Protein AF-A0A9W5REB9-F1 (afdb_monomer_lite)

Radius of gyration: 14.6 Å; chains: 1; bounding box: 36×33×35 Å

InterPro domains:
  IPR054206 Protein of unknown function DUF6912 [PF21853] (1-126)

pLDDT: mean 94.91, std 6.49, range [44.0, 98.62]

Structure (mmCIF, N/CA/C/O backbone):
data_AF-A0A9W5REB9-F1
#
_entry.id   AF-A0A9W5REB9-F1
#
loop_
_atom_site.group_PDB
_atom_site.id
_atom_site.type_symbol
_atom_site.label_atom_id
_atom_site.label_alt_id
_atom_site.label_comp_id
_atom_site.label_asym_id
_atom_site.label_entity_id
_atom_site.label_seq_id
_atom_site.pdbx_PDB_ins_code
_atom_site.Cartn_x
_atom_site.Cartn_y
_atom_site.Cartn_z
_atom_site.occupancy
_atom_site.B_iso_or_equiv
_atom_site.auth_seq_id
_atom_site.auth_comp_id
_atom_site.auth_asym_id
_atom_site.auth_atom_id
_atom_site.pdbx_PDB_model_num
ATOM 1 N N . MET A 1 1 ? 9.799 0.726 -15.631 1.00 79.19 1 MET A N 1
ATOM 2 C CA . MET A 1 1 ? 9.880 1.509 -14.379 1.00 79.19 1 MET A CA 1
ATOM 3 C C . MET A 1 1 ? 8.548 1.335 -13.712 1.00 79.19 1 MET A C 1
ATOM 5 O O . MET A 1 1 ? 7.533 1.671 -14.322 1.00 79.19 1 MET A O 1
ATOM 9 N N . ARG A 1 2 ? 8.567 0.759 -12.516 1.00 92.00 2 ARG A N 1
ATOM 10 C CA . ARG A 1 2 ? 7.347 0.398 -11.807 1.00 92.00 2 ARG A CA 1
ATOM 11 C C . ARG A 1 2 ? 6.618 1.649 -11.344 1.00 92.00 2 ARG A C 1
ATOM 13 O O . ARG A 1 2 ? 7.236 2.617 -10.905 1.00 92.00 2 ARG A O 1
ATOM 20 N N . CYS A 1 3 ? 5.305 1.613 -11.465 1.00 96.69 3 CYS A N 1
ATOM 21 C CA . CYS A 1 3 ? 4.396 2.551 -10.833 1.00 96.69 3 CYS A CA 1
ATOM 22 C C . CYS A 1 3 ? 3.689 1.829 -9.686 1.00 96.69 3 CYS A C 1
ATOM 24 O O . CYS A 1 3 ? 3.598 0.600 -9.683 1.00 96.69 3 CYS A O 1
ATOM 26 N N . PHE A 1 4 ? 3.182 2.587 -8.723 1.00 98.56 4 PHE A N 1
ATOM 27 C CA . PHE A 1 4 ? 2.587 2.037 -7.514 1.00 98.56 4 PHE A CA 1
ATOM 28 C C . PHE A 1 4 ? 1.125 2.448 -7.421 1.00 98.56 4 PHE A C 1
ATOM 30 O O . PHE A 1 4 ? 0.801 3.634 -7.442 1.00 98.56 4 PHE A O 1
ATOM 37 N N . LEU A 1 5 ? 0.237 1.464 -7.328 1.00 98.62 5 LEU A N 1
ATOM 38 C CA . LEU A 1 5 ? -1.189 1.685 -7.136 1.00 98.62 5 LEU A CA 1
ATOM 39 C C . LEU A 1 5 ? -1.544 1.368 -5.677 1.00 98.62 5 LEU A C 1
ATOM 41 O O . LEU A 1 5 ? -1.413 0.212 -5.264 1.00 98.62 5 LEU A O 1
ATOM 45 N N . PRO A 1 6 ? -1.978 2.363 -4.886 1.00 98.56 6 PRO A N 1
ATOM 46 C CA . PRO A 1 6 ? -2.473 2.123 -3.539 1.00 98.56 6 PRO A CA 1
ATOM 47 C C . PRO A 1 6 ? -3.827 1.416 -3.595 1.00 98.56 6 PRO A C 1
ATOM 49 O O . PRO A 1 6 ? -4.727 1.845 -4.325 1.00 98.56 6 PRO A O 1
ATOM 52 N N . LEU A 1 7 ? -3.964 0.354 -2.807 1.00 98.19 7 LEU A N 1
ATOM 53 C CA . LEU A 1 7 ? -5.164 -0.470 -2.698 1.00 98.19 7 LEU A CA 1
ATOM 54 C C . LEU A 1 7 ? -5.632 -0.578 -1.246 1.00 98.19 7 LEU A C 1
ATOM 56 O O . LEU A 1 7 ? -4.919 -0.215 -0.307 1.00 98.19 7 LEU A O 1
ATOM 60 N N . VAL A 1 8 ? -6.821 -1.149 -1.081 1.00 97.31 8 VAL A N 1
ATOM 61 C CA . VAL A 1 8 ? -7.318 -1.698 0.186 1.00 97.31 8 VAL A CA 1
ATOM 62 C C . VAL A 1 8 ? -7.631 -3.193 0.063 1.00 97.31 8 VAL A C 1
ATOM 64 O O . VAL A 1 8 ? -7.644 -3.752 -1.037 1.00 97.31 8 VAL A O 1
ATOM 67 N N . ALA A 1 9 ? -7.865 -3.874 1.188 1.00 95.62 9 ALA A N 1
ATOM 68 C CA . ALA A 1 9 ? -8.041 -5.329 1.213 1.00 95.62 9 ALA A CA 1
ATOM 69 C C . ALA A 1 9 ? -9.251 -5.800 0.397 1.00 95.62 9 ALA A C 1
ATOM 71 O O . ALA A 1 9 ? -9.168 -6.829 -0.286 1.00 95.62 9 ALA A O 1
ATOM 72 N N . SER A 1 10 ? -10.345 -5.036 0.417 1.00 94.50 10 SER A N 1
ATOM 73 C CA . SER A 1 10 ? -11.548 -5.336 -0.364 1.00 94.50 10 SER A CA 1
ATOM 74 C C . SER A 1 10 ? -11.327 -5.283 -1.887 1.00 94.50 10 SER A C 1
ATOM 76 O O . SER A 1 10 ? -12.020 -5.979 -2.633 1.00 94.50 10 SER A O 1
ATOM 78 N N . GLU A 1 11 ? -10.319 -4.542 -2.362 1.00 95.81 11 GLU A N 1
ATOM 79 C CA . GLU A 1 11 ? -9.993 -4.389 -3.789 1.00 95.81 11 GLU A CA 1
ATOM 80 C C . GLU A 1 11 ? -9.123 -5.542 -4.331 1.00 95.81 11 GLU A C 1
ATOM 82 O O . GLU A 1 11 ? -9.092 -5.785 -5.537 1.00 95.81 11 GLU A O 1
ATOM 87 N N . LEU A 1 12 ? -8.455 -6.315 -3.466 1.00 94.19 12 LEU A N 1
ATOM 88 C CA . LEU A 1 12 ? -7.456 -7.311 -3.884 1.00 94.19 12 LEU A CA 1
ATOM 89 C C . LEU A 1 12 ? -8.045 -8.485 -4.695 1.00 94.19 12 LEU A C 1
ATOM 91 O O . LEU A 1 12 ? -7.358 -9.103 -5.515 1.00 94.19 12 LEU A O 1
ATOM 95 N N . CYS A 1 13 ? -9.319 -8.809 -4.471 1.00 89.19 13 CYS A N 1
ATOM 96 C CA . CYS A 1 13 ? -10.014 -9.910 -5.143 1.00 89.19 13 CYS A CA 1
ATOM 97 C C . CYS A 1 13 ? -10.692 -9.508 -6.467 1.00 89.19 13 CYS A C 1
ATOM 99 O O . CYS A 1 13 ? -11.056 -10.397 -7.241 1.00 89.19 13 CYS A O 1
ATOM 101 N N . GLY A 1 14 ? -10.880 -8.210 -6.725 1.00 91.81 14 GLY A N 1
ATOM 102 C CA . GLY A 1 14 ? -11.585 -7.689 -7.899 1.00 91.81 14 GLY A CA 1
ATOM 103 C C . GLY A 1 14 ? -10.661 -7.320 -9.056 1.00 91.81 14 GLY A C 1
ATOM 104 O O . GLY A 1 14 ? -9.491 -7.701 -9.075 1.00 91.81 14 GLY A O 1
ATOM 105 N N . ASP A 1 15 ? -11.197 -6.570 -10.018 1.00 95.88 15 ASP A N 1
ATOM 106 C CA . ASP A 1 15 ? -10.382 -5.820 -10.976 1.00 95.88 15 ASP A CA 1
ATOM 107 C C . ASP A 1 15 ? -9.670 -4.673 -10.250 1.00 95.88 15 ASP A C 1
ATOM 109 O O . ASP A 1 15 ? -10.197 -4.131 -9.275 1.00 95.88 15 ASP A O 1
ATOM 113 N N . LEU A 1 16 ? -8.480 -4.294 -10.724 1.00 96.81 16 LEU A N 1
ATOM 114 C CA . LEU A 1 16 ? -7.772 -3.155 -10.147 1.00 96.81 16 LEU A CA 1
ATOM 115 C C . LEU A 1 16 ? -8.607 -1.869 -10.304 1.00 96.81 16 LEU A C 1
ATOM 117 O O . LEU A 1 16 ? -9.186 -1.629 -11.370 1.00 96.81 16 LEU A O 1
ATOM 121 N N . PRO A 1 17 ? -8.683 -1.029 -9.258 1.00 96.44 17 PRO A N 1
ATOM 122 C CA . PRO A 1 17 ? -9.448 0.205 -9.299 1.00 96.44 17 PRO A CA 1
ATOM 123 C C . PRO A 1 17 ? -8.812 1.212 -10.261 1.00 96.44 17 PRO A C 1
ATOM 125 O O . PRO A 1 17 ? -7.591 1.308 -10.394 1.00 96.44 17 PRO A O 1
ATOM 128 N N . VAL A 1 18 ? -9.653 2.040 -10.881 1.00 94.56 18 VAL A N 1
ATOM 129 C CA . VAL A 1 18 ? -9.186 3.205 -11.639 1.00 94.56 18 VAL A CA 1
ATOM 130 C C . VAL A 1 18 ? -8.814 4.301 -10.644 1.00 94.56 18 VAL A C 1
ATOM 132 O O . VAL A 1 18 ? -9.677 5.033 -10.157 1.00 94.56 18 VAL A O 1
ATOM 135 N N . ARG A 1 19 ? -7.524 4.396 -10.328 1.00 94.56 19 ARG A N 1
ATOM 136 C CA . ARG A 1 19 ? -6.957 5.382 -9.402 1.00 94.56 19 ARG A CA 1
ATOM 137 C C . ARG A 1 19 ? -5.614 5.878 -9.932 1.00 94.56 19 ARG A C 1
ATOM 139 O O . ARG A 1 19 ? -4.972 5.213 -10.743 1.00 94.56 19 ARG A O 1
ATOM 146 N N . GLU A 1 20 ? -5.232 7.081 -9.515 1.00 96.06 20 GLU A N 1
ATOM 147 C CA . GLU A 1 20 ? -3.946 7.669 -9.879 1.00 96.06 20 GLU A CA 1
ATOM 148 C C . GLU A 1 20 ? -2.791 6.776 -9.405 1.00 96.06 20 GLU A C 1
ATOM 150 O O . GLU A 1 20 ? -2.764 6.327 -8.258 1.00 96.06 20 GLU A O 1
ATOM 155 N N . LEU A 1 21 ? -1.858 6.505 -10.319 1.00 97.75 21 LEU A N 1
ATOM 156 C CA . LEU A 1 21 ? -0.637 5.769 -10.024 1.00 97.75 21 LEU A CA 1
ATOM 157 C C . LEU A 1 21 ? 0.393 6.719 -9.420 1.00 97.75 21 LEU A C 1
ATOM 159 O O . LEU A 1 21 ? 0.629 7.804 -9.949 1.00 97.75 21 LEU A O 1
ATOM 163 N N . VAL A 1 22 ? 1.081 6.270 -8.377 1.00 98.31 22 VAL A N 1
ATOM 164 C CA . VAL A 1 22 ? 2.261 6.959 -7.863 1.00 98.31 22 VAL A CA 1
ATOM 165 C C . VAL A 1 22 ? 3.461 6.546 -8.707 1.00 98.31 22 VAL A C 1
ATOM 167 O O . VAL A 1 22 ? 3.837 5.373 -8.761 1.00 98.31 22 VAL A O 1
ATOM 170 N N . THR A 1 23 ? 4.056 7.512 -9.400 1.00 97.38 23 THR A N 1
ATOM 171 C CA . THR A 1 23 ? 5.204 7.282 -10.282 1.00 97.38 23 THR A CA 1
ATOM 172 C C . THR A 1 23 ? 6.497 7.757 -9.623 1.00 97.38 23 THR A C 1
ATOM 174 O O . THR A 1 23 ? 6.513 8.875 -9.101 1.00 97.38 23 THR A O 1
ATOM 177 N N . PRO A 1 24 ? 7.595 6.986 -9.702 1.00 97.31 24 PRO A N 1
ATOM 178 C CA . PRO A 1 24 ? 8.912 7.448 -9.278 1.00 97.31 24 PRO A CA 1
ATOM 179 C C . PRO A 1 24 ? 9.324 8.754 -9.956 1.00 97.31 24 PRO A C 1
ATOM 181 O O . PRO A 1 24 ? 9.009 8.997 -11.127 1.00 97.31 24 PRO A O 1
ATOM 184 N N . SER A 1 25 ? 10.090 9.569 -9.230 1.00 95.50 25 SER A N 1
ATOM 185 C CA . SER A 1 25 ? 10.733 10.760 -9.783 1.00 95.50 25 SER A CA 1
ATOM 186 C C . SER A 1 25 ? 11.578 10.411 -11.012 1.00 95.50 25 SER A C 1
ATOM 188 O O . SER A 1 25 ? 12.247 9.380 -11.082 1.00 95.50 25 SER A O 1
ATOM 190 N N . THR A 1 26 ? 11.571 11.289 -12.013 1.00 93.00 26 THR A N 1
ATOM 191 C CA . THR A 1 26 ? 12.381 11.110 -13.227 1.00 93.00 26 THR A CA 1
ATOM 192 C C . THR A 1 26 ? 13.782 11.698 -13.063 1.00 93.00 26 THR A C 1
ATOM 194 O O . THR A 1 26 ? 13.985 12.607 -12.265 1.00 93.00 26 THR A O 1
ATOM 197 N N . GLY A 1 27 ? 14.730 11.273 -13.904 1.00 92.50 27 GLY A N 1
ATOM 198 C CA . GLY A 1 27 ? 16.040 11.929 -14.017 1.00 92.50 27 GLY A CA 1
ATOM 199 C C . GLY A 1 27 ? 17.156 11.318 -13.171 1.00 92.50 27 GLY A C 1
ATOM 200 O O . 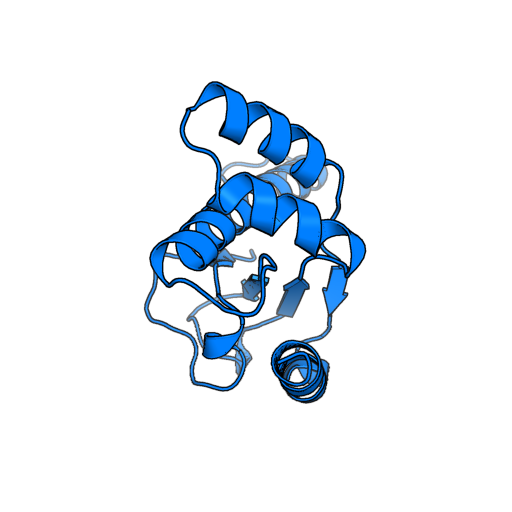GLY A 1 27 ? 18.219 11.922 -13.065 1.00 92.50 27 GLY A O 1
ATOM 201 N N . ALA A 1 28 ? 16.945 10.122 -12.616 1.00 92.62 28 ALA A N 1
ATOM 202 C CA . ALA A 1 28 ? 18.001 9.365 -11.957 1.00 92.62 28 ALA A CA 1
ATOM 203 C C . ALA A 1 28 ? 19.199 9.151 -12.896 1.00 92.62 28 ALA A C 1
ATOM 205 O O . ALA A 1 28 ? 19.046 8.762 -14.060 1.00 92.62 28 ALA A O 1
ATOM 206 N N . THR A 1 29 ? 20.396 9.386 -12.373 1.00 96.00 29 THR A N 1
ATOM 207 C CA . THR A 1 29 ? 21.665 9.269 -13.098 1.00 96.00 29 THR A CA 1
ATOM 208 C C . THR A 1 29 ? 22.385 7.953 -12.809 1.00 96.00 29 THR A C 1
ATOM 210 O O . THR A 1 29 ? 23.276 7.557 -13.565 1.00 96.00 29 THR A O 1
ATOM 213 N N . SER A 1 30 ? 21.968 7.236 -11.762 1.00 95.81 30 SER A N 1
ATOM 214 C CA . SER A 1 30 ? 22.516 5.941 -11.353 1.00 95.81 30 SER A CA 1
ATOM 215 C C . SER A 1 30 ? 21.424 4.893 -11.087 1.00 95.81 30 SER A C 1
ATOM 217 O O . SER A 1 30 ? 20.230 5.187 -11.112 1.00 95.81 30 SER A O 1
ATOM 219 N N . ALA A 1 31 ? 21.829 3.636 -10.874 1.00 93.81 31 ALA A N 1
ATOM 220 C CA . ALA A 1 31 ? 20.906 2.574 -10.467 1.00 93.81 31 ALA A CA 1
ATOM 221 C C . ALA A 1 31 ? 20.395 2.775 -9.031 1.00 93.81 31 ALA A C 1
ATOM 223 O O . ALA A 1 31 ? 19.202 2.639 -8.806 1.00 93.81 31 ALA A O 1
ATOM 224 N N . GLU A 1 32 ? 21.275 3.184 -8.118 1.00 95.88 32 GLU A N 1
ATOM 225 C CA . GLU A 1 32 ? 20.943 3.485 -6.721 1.00 95.88 32 GLU A CA 1
ATOM 226 C C . GLU A 1 32 ? 19.905 4.612 -6.613 1.00 95.88 32 GLU A C 1
ATOM 228 O O . GLU A 1 32 ? 18.919 4.483 -5.898 1.00 95.88 32 GLU A O 1
ATOM 233 N N . GLU A 1 33 ? 20.054 5.686 -7.396 1.00 96.06 33 GLU A N 1
ATOM 234 C CA . GLU A 1 33 ? 19.059 6.770 -7.429 1.00 96.06 33 GLU A CA 1
ATOM 235 C C . GLU A 1 33 ? 17.702 6.304 -7.972 1.00 96.06 33 GLU A C 1
ATOM 237 O O . GLU A 1 33 ? 16.663 6.771 -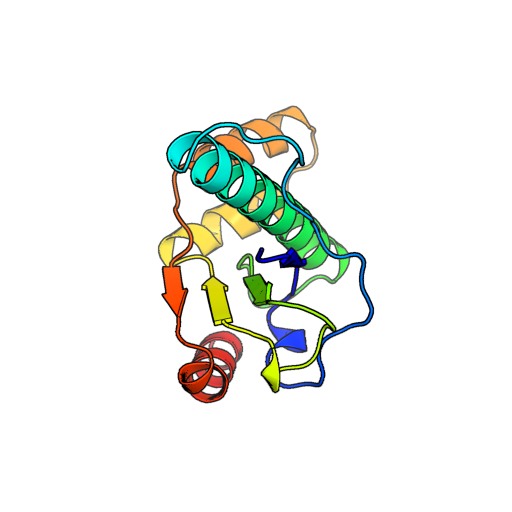7.513 1.00 96.06 33 GLU A O 1
ATOM 242 N N . ARG A 1 34 ? 17.684 5.373 -8.938 1.00 94.94 34 ARG A N 1
ATOM 243 C CA . ARG A 1 34 ? 16.424 4.785 -9.422 1.00 94.94 34 ARG A CA 1
ATOM 244 C C . ARG A 1 34 ? 15.745 3.959 -8.338 1.00 94.94 34 ARG A C 1
ATOM 246 O O . ARG A 1 34 ? 14.540 4.091 -8.168 1.00 94.94 34 ARG A O 1
ATOM 253 N N . GLU A 1 35 ? 16.506 3.140 -7.617 1.00 94.19 35 GLU A N 1
ATOM 254 C CA . GLU A 1 35 ? 15.989 2.348 -6.497 1.00 94.19 35 GLU A CA 1
ATOM 255 C C . GLU A 1 35 ? 15.435 3.250 -5.392 1.00 94.19 35 GLU A C 1
ATOM 257 O O . GLU A 1 35 ? 14.346 2.993 -4.883 1.00 94.19 35 GLU A O 1
ATOM 262 N N . TRP A 1 36 ? 16.126 4.351 -5.084 1.00 95.75 36 TRP A N 1
ATOM 263 C CA . TRP A 1 36 ? 15.647 5.351 -4.134 1.00 95.75 36 TRP A CA 1
ATOM 264 C C . TRP A 1 36 ? 14.323 5.989 -4.574 1.00 95.75 36 TRP A C 1
ATOM 266 O O . TRP A 1 36 ? 13.378 6.042 -3.793 1.00 95.75 36 TRP A O 1
ATOM 276 N N . PHE A 1 37 ? 14.212 6.423 -5.833 1.00 97.38 37 PHE A N 1
ATOM 277 C CA . PHE A 1 37 ? 12.965 7.002 -6.345 1.00 97.38 37 PHE A CA 1
ATOM 278 C C . PHE A 1 37 ? 11.812 5.996 -6.380 1.00 97.38 37 PHE A C 1
ATOM 280 O O . PHE A 1 37 ? 10.664 6.374 -6.143 1.00 97.38 37 PHE A O 1
ATOM 287 N N . GLU A 1 38 ? 12.093 4.725 -6.673 1.00 95.88 38 GLU A N 1
ATOM 288 C CA . GLU A 1 38 ? 11.089 3.665 -6.576 1.00 95.88 38 GLU A CA 1
ATOM 289 C C . GLU A 1 38 ? 10.650 3.435 -5.126 1.00 95.88 38 GLU A C 1
ATOM 291 O O . GLU A 1 38 ? 9.453 3.314 -4.870 1.00 95.88 38 GLU A O 1
ATOM 296 N N . TYR A 1 39 ? 11.585 3.448 -4.176 1.00 95.19 39 TYR A N 1
ATOM 297 C CA . TYR A 1 39 ? 11.277 3.353 -2.751 1.00 95.19 39 TYR A CA 1
ATOM 298 C C . TYR A 1 39 ? 10.412 4.525 -2.266 1.00 95.19 39 TYR A C 1
ATOM 300 O O . TYR A 1 39 ? 9.381 4.297 -1.634 1.00 95.19 39 TYR A O 1
ATOM 308 N N . GLU A 1 40 ? 10.762 5.769 -2.606 1.00 97.25 40 GLU A N 1
ATOM 309 C CA . GLU A 1 40 ? 9.970 6.952 -2.239 1.00 97.25 40 GLU A CA 1
ATOM 310 C C . GLU A 1 40 ? 8.542 6.880 -2.794 1.00 97.25 40 GLU A C 1
ATOM 312 O O . GLU A 1 40 ? 7.581 7.185 -2.084 1.00 97.25 40 GLU A O 1
ATOM 317 N N . ALA A 1 41 ? 8.382 6.429 -4.041 1.00 97.94 41 ALA A N 1
ATOM 318 C CA . ALA A 1 41 ? 7.067 6.245 -4.646 1.00 97.94 41 ALA A CA 1
ATOM 319 C C . ALA A 1 41 ? 6.260 5.129 -3.961 1.00 97.94 41 ALA A C 1
ATOM 321 O O . ALA A 1 41 ? 5.061 5.299 -3.733 1.00 97.94 41 ALA A O 1
ATOM 322 N N . ALA A 1 42 ? 6.900 4.019 -3.580 1.00 97.38 42 ALA A N 1
ATOM 323 C CA . ALA A 1 42 ? 6.253 2.949 -2.823 1.00 97.38 42 ALA A CA 1
ATOM 324 C C . ALA A 1 42 ? 5.792 3.430 -1.436 1.00 97.38 42 ALA A C 1
ATOM 326 O O . ALA A 1 42 ? 4.662 3.152 -1.028 1.00 97.38 42 ALA A O 1
ATOM 327 N N . VAL A 1 43 ? 6.630 4.203 -0.736 1.00 97.31 43 VAL A N 1
ATOM 328 C CA . VAL A 1 43 ? 6.289 4.815 0.557 1.00 97.31 43 VAL A CA 1
ATOM 329 C C . VAL A 1 43 ? 5.109 5.769 0.403 1.00 97.31 43 VAL A C 1
ATOM 331 O O . VAL A 1 43 ? 4.130 5.638 1.138 1.00 97.31 43 VAL A O 1
ATOM 334 N N . ALA A 1 44 ? 5.142 6.670 -0.582 1.00 98.12 44 ALA A N 1
ATOM 335 C CA . ALA A 1 44 ? 4.042 7.594 -0.846 1.00 98.12 44 ALA A CA 1
ATOM 336 C C . ALA A 1 44 ? 2.730 6.854 -1.163 1.00 98.12 44 ALA A C 1
ATOM 338 O O . ALA A 1 44 ? 1.687 7.185 -0.599 1.00 98.12 44 ALA A O 1
ATOM 339 N N . ALA A 1 45 ? 2.775 5.799 -1.983 1.00 98.56 45 ALA A N 1
ATOM 340 C CA . ALA A 1 45 ? 1.612 4.951 -2.236 1.00 98.56 45 ALA A CA 1
ATOM 341 C C . ALA A 1 45 ? 1.109 4.263 -0.956 1.00 98.56 45 ALA A C 1
ATOM 343 O O . ALA A 1 45 ? -0.096 4.184 -0.736 1.00 98.56 45 ALA A O 1
ATOM 344 N N . SER A 1 46 ? 1.999 3.817 -0.067 1.00 98.38 46 SER A N 1
ATOM 345 C CA . SER A 1 46 ? 1.588 3.202 1.202 1.00 98.38 46 SER A CA 1
ATOM 346 C C . SER A 1 46 ? 0.824 4.180 2.104 1.00 98.38 46 SER A C 1
ATOM 348 O O . SER A 1 46 ? -0.144 3.785 2.752 1.00 98.38 46 SER A O 1
ATOM 350 N N . LEU A 1 47 ? 1.200 5.463 2.104 1.00 98.12 47 LEU A N 1
ATOM 351 C CA . LEU A 1 47 ? 0.501 6.502 2.863 1.00 98.12 47 LEU A CA 1
ATOM 352 C C . LEU A 1 47 ? -0.875 6.805 2.259 1.00 98.12 47 LEU A C 1
ATOM 354 O O . LEU A 1 47 ? -1.849 6.928 2.994 1.00 98.12 47 LEU A O 1
ATOM 358 N N . ILE A 1 48 ? -0.994 6.815 0.928 1.00 98.56 48 ILE A N 1
ATOM 359 C CA . ILE A 1 48 ? -2.302 6.931 0.265 1.00 98.56 48 ILE A CA 1
ATOM 360 C C . ILE A 1 48 ? -3.177 5.708 0.583 1.00 98.56 48 ILE A C 1
ATOM 362 O O . ILE A 1 48 ? -4.370 5.846 0.831 1.00 98.56 48 ILE A O 1
ATOM 366 N N . SER A 1 49 ? -2.601 4.503 0.622 1.00 98.56 49 SER A N 1
ATOM 367 C CA . SER A 1 49 ? -3.323 3.299 1.052 1.00 98.56 49 SER A CA 1
ATOM 368 C C . SER A 1 49 ? -3.828 3.423 2.495 1.00 98.56 49 SER A C 1
ATOM 370 O O . SER A 1 49 ? -4.979 3.090 2.757 1.00 98.56 49 SER A O 1
ATOM 372 N N . LEU A 1 50 ? -3.033 3.980 3.415 1.00 98.38 50 LEU A N 1
ATOM 373 C CA . LEU A 1 50 ? -3.467 4.257 4.791 1.00 98.38 50 LEU A CA 1
ATOM 374 C C . LEU A 1 50 ? -4.668 5.219 4.841 1.00 98.38 50 LEU A C 1
ATOM 376 O O . LEU A 1 50 ? -5.618 4.984 5.592 1.00 98.38 50 LEU A O 1
ATOM 380 N N . GLU A 1 51 ? -4.649 6.278 4.031 1.00 97.75 51 GLU A N 1
ATOM 381 C CA . GLU A 1 51 ? -5.787 7.196 3.899 1.00 97.75 51 GLU A CA 1
ATOM 382 C C . GLU A 1 51 ? -7.030 6.475 3.369 1.00 97.75 51 GLU A C 1
ATOM 384 O O . GLU A 1 51 ? -8.114 6.650 3.920 1.00 97.75 51 GLU A O 1
ATOM 389 N N . LEU A 1 52 ? -6.879 5.603 2.367 1.00 98.31 52 LEU A N 1
ATOM 390 C CA . LEU A 1 52 ? -7.983 4.801 1.834 1.00 98.31 52 LEU A CA 1
ATOM 391 C C . LEU A 1 52 ? -8.552 3.834 2.878 1.00 98.31 52 LEU A C 1
ATOM 393 O O . LEU A 1 52 ? -9.769 3.745 3.009 1.00 98.31 52 LEU A O 1
ATOM 397 N N . VAL A 1 53 ? -7.699 3.143 3.642 1.00 98.12 53 VAL A N 1
ATOM 398 C CA . VAL A 1 53 ? -8.126 2.251 4.735 1.00 98.12 53 VAL A CA 1
ATOM 399 C C . VAL A 1 53 ? -8.975 3.013 5.751 1.00 98.12 53 VAL A C 1
ATOM 401 O O . VAL A 1 53 ? -10.009 2.506 6.191 1.00 98.12 53 VAL A O 1
ATOM 404 N N . ARG A 1 54 ? -8.570 4.242 6.100 1.00 97.44 54 ARG A N 1
ATOM 405 C CA . ARG A 1 54 ? -9.335 5.118 6.996 1.00 97.44 54 ARG A CA 1
ATOM 406 C C . ARG A 1 54 ? -10.662 5.544 6.371 1.00 97.44 54 ARG A C 1
ATOM 408 O O . ARG A 1 54 ? -11.706 5.392 6.997 1.00 97.44 54 ARG A O 1
ATOM 415 N N . ASP A 1 55 ? -10.616 6.105 5.168 1.00 97.38 55 ASP A N 1
ATOM 416 C CA . ASP A 1 55 ? -11.752 6.788 4.543 1.00 97.38 55 ASP A CA 1
ATOM 417 C C . ASP A 1 55 ? -12.838 5.809 4.066 1.00 97.38 55 ASP A C 1
ATOM 419 O O . ASP A 1 55 ? -14.017 6.165 4.030 1.00 97.38 55 ASP A O 1
ATOM 423 N N . LEU A 1 56 ? -12.453 4.576 3.723 1.00 96.56 56 LEU A N 1
ATOM 424 C CA . LEU A 1 56 ? -13.365 3.490 3.351 1.00 96.56 56 LEU A CA 1
ATOM 425 C C . LEU A 1 56 ? -13.794 2.627 4.547 1.00 96.56 56 LEU A C 1
ATOM 427 O O . LEU A 1 56 ? -14.563 1.686 4.360 1.00 96.56 56 LEU A O 1
ATOM 431 N N . GLU A 1 57 ? -13.319 2.944 5.757 1.00 95.69 57 GLU A N 1
ATOM 432 C CA . GLU A 1 57 ? -13.591 2.186 6.985 1.00 95.69 57 GLU A CA 1
ATOM 433 C C . GLU A 1 57 ? -13.298 0.681 6.819 1.00 95.69 57 GLU A C 1
ATOM 435 O 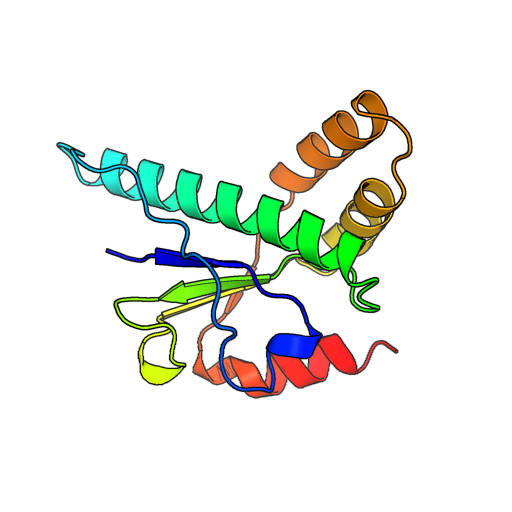O . GLU A 1 57 ? -14.074 -0.182 7.243 1.00 95.69 57 GLU A O 1
ATOM 440 N N . GLU A 1 58 ? -12.176 0.355 6.170 1.00 95.06 58 GLU A N 1
ATOM 441 C CA . GLU A 1 58 ? -11.844 -1.025 5.814 1.00 95.06 58 GLU A CA 1
ATOM 442 C C . GLU A 1 58 ? -11.672 -1.891 7.070 1.00 95.06 58 GLU A C 1
ATOM 444 O O . GLU A 1 58 ? -10.937 -1.522 7.988 1.00 95.06 58 GLU A O 1
ATOM 449 N N . PRO A 1 59 ? -12.291 -3.080 7.140 1.00 93.31 59 PRO A N 1
ATOM 450 C CA . PRO A 1 59 ? -12.159 -3.943 8.313 1.00 93.31 59 PRO A CA 1
ATOM 451 C C . PRO A 1 59 ? -10.716 -4.429 8.501 1.00 93.31 59 PRO A C 1
ATOM 453 O O . PRO A 1 59 ? -10.211 -4.505 9.624 1.00 93.31 59 PRO A O 1
ATOM 456 N N . THR A 1 60 ? -10.033 -4.717 7.393 1.00 94.94 60 THR A N 1
ATOM 457 C CA . THR A 1 60 ? -8.632 -5.126 7.389 1.00 94.94 60 THR A CA 1
ATOM 458 C C . THR A 1 60 ? -7.746 -3.889 7.476 1.00 94.94 60 THR A C 1
ATOM 460 O O . THR A 1 60 ? -7.560 -3.158 6.509 1.00 94.94 60 THR A O 1
ATOM 463 N N . GLN A 1 61 ? -7.174 -3.665 8.655 1.00 96.38 61 GLN A N 1
ATOM 464 C CA . GLN A 1 61 ? -6.349 -2.495 8.960 1.00 96.38 61 GLN A CA 1
ATOM 465 C C . GLN A 1 61 ? -4.899 -2.706 8.492 1.00 96.38 61 GLN A C 1
ATOM 467 O O . GLN A 1 61 ? -3.992 -2.834 9.308 1.00 96.38 61 GLN A O 1
ATOM 472 N N . ARG A 1 62 ? -4.676 -2.795 7.175 1.00 96.94 62 ARG A N 1
ATOM 473 C CA . ARG A 1 62 ? -3.347 -2.967 6.555 1.00 96.94 62 ARG A CA 1
ATOM 474 C C . ARG A 1 62 ? -3.216 -2.122 5.300 1.00 96.94 62 ARG A C 1
ATOM 476 O O . ARG A 1 62 ? -4.141 -2.096 4.492 1.00 96.94 62 ARG A O 1
ATOM 483 N N . ARG A 1 63 ? -2.054 -1.500 5.105 1.00 98.25 63 ARG A N 1
ATOM 484 C CA . ARG A 1 63 ? -1.688 -0.875 3.833 1.00 98.25 63 ARG A CA 1
ATOM 485 C C . ARG A 1 63 ? -1.412 -1.954 2.796 1.00 98.25 63 ARG A C 1
ATOM 487 O O . ARG A 1 63 ? -0.770 -2.965 3.089 1.00 98.25 63 ARG A O 1
ATOM 494 N N . ILE A 1 64 ? -1.884 -1.710 1.582 1.00 98.25 64 ILE A N 1
ATOM 495 C CA . ILE A 1 64 ? -1.681 -2.560 0.414 1.00 98.25 64 ILE A CA 1
ATOM 496 C C . ILE A 1 64 ? -1.286 -1.664 -0.752 1.00 98.25 64 ILE A C 1
ATOM 498 O O . ILE A 1 64 ? -1.964 -0.688 -1.074 1.00 98.25 64 ILE A O 1
ATOM 502 N N . VAL A 1 65 ? -0.193 -2.010 -1.415 1.00 98.56 65 VAL A N 1
ATOM 503 C CA . VAL A 1 65 ? 0.271 -1.345 -2.630 1.00 98.56 65 VAL A CA 1
ATOM 504 C C . VAL A 1 65 ? 0.579 -2.417 -3.659 1.00 98.56 65 VAL A C 1
ATOM 506 O O . VAL A 1 65 ? 1.149 -3.449 -3.322 1.00 98.56 65 VAL A O 1
ATOM 509 N N . VAL A 1 66 ? 0.235 -2.193 -4.922 1.00 98.31 66 VAL A N 1
ATOM 510 C CA . VAL A 1 66 ? 0.714 -3.048 -6.017 1.00 98.31 66 VAL A CA 1
ATOM 511 C C . VAL A 1 66 ? 1.713 -2.286 -6.869 1.00 98.31 66 VAL A C 1
ATOM 513 O O . VAL A 1 66 ? 1.474 -1.138 -7.244 1.00 98.31 66 VAL A O 1
ATOM 516 N N . ALA A 1 67 ? 2.841 -2.926 -7.157 1.00 98.31 67 ALA A N 1
ATOM 517 C CA . ALA A 1 67 ? 3.831 -2.431 -8.099 1.00 98.31 67 ALA A CA 1
ATOM 518 C C . ALA A 1 67 ? 3.535 -3.021 -9.480 1.00 98.31 67 ALA A C 1
ATOM 520 O O . ALA A 1 67 ? 3.365 -4.235 -9.605 1.00 98.31 67 ALA A O 1
ATOM 521 N N . LEU A 1 68 ? 3.463 -2.179 -10.508 1.00 97.31 68 LEU A N 1
ATOM 522 C CA . LEU A 1 68 ? 3.077 -2.591 -11.858 1.00 97.31 68 LEU A CA 1
ATOM 523 C C . LEU A 1 68 ? 3.825 -1.821 -12.947 1.00 97.31 68 LEU A C 1
ATOM 525 O O . LEU A 1 68 ? 4.266 -0.690 -12.732 1.00 97.31 68 LEU A O 1
ATOM 529 N N . GLU A 1 69 ? 3.924 -2.410 -14.136 1.00 95.88 69 GLU A N 1
ATOM 530 C CA . GLU A 1 69 ? 4.462 -1.758 -15.333 1.00 95.88 69 GLU A CA 1
ATOM 531 C C . GLU A 1 69 ? 3.390 -1.599 -16.419 1.00 95.88 69 GLU A C 1
ATOM 533 O O . GLU A 1 69 ? 3.001 -2.556 -17.081 1.00 95.88 69 GLU A O 1
ATOM 538 N N . GLY A 1 70 ? 2.939 -0.361 -16.646 1.00 92.25 70 GLY A N 1
ATOM 539 C CA . GLY A 1 70 ? 1.948 -0.035 -17.675 1.00 92.25 70 GLY A CA 1
ATOM 540 C C . GLY A 1 70 ? 0.560 0.239 -17.101 1.00 92.25 70 GLY A C 1
ATOM 541 O O . GLY A 1 70 ? 0.429 0.938 -16.099 1.00 92.25 70 GLY A O 1
ATOM 542 N N . ASP A 1 71 ? -0.475 -0.263 -17.775 1.00 93.56 71 ASP A N 1
ATOM 543 C CA . ASP A 1 71 ? -1.867 -0.053 -17.368 1.00 93.56 71 ASP A CA 1
ATOM 544 C C . ASP A 1 71 ? -2.195 -0.830 -16.077 1.00 93.56 71 ASP A C 1
ATOM 546 O O . ASP A 1 71 ? -1.640 -1.917 -15.877 1.00 93.56 71 ASP A O 1
ATOM 550 N N . PRO A 1 72 ? -3.108 -0.332 -15.217 1.00 94.94 72 PRO A N 1
ATOM 551 C CA . PRO A 1 72 ? -3.485 -0.977 -13.960 1.00 94.94 72 PRO A CA 1
ATOM 552 C C . PRO A 1 72 ? -4.388 -2.192 -14.213 1.00 94.94 72 PRO A C 1
ATOM 554 O O . PRO A 1 72 ? -5.591 -2.169 -13.967 1.00 94.94 72 PRO A O 1
ATOM 557 N N . VAL A 1 73 ? -3.787 -3.268 -14.712 1.00 96.06 73 VAL A N 1
ATOM 558 C CA . VAL A 1 73 ? -4.384 -4.600 -14.857 1.00 96.06 73 VAL A CA 1
ATOM 559 C C . VAL A 1 73 ? -3.480 -5.631 -14.187 1.00 96.06 73 VAL A C 1
ATOM 561 O O . VAL A 1 73 ? -2.268 -5.433 -14.094 1.00 96.06 73 VAL A O 1
ATOM 564 N N . TRP A 1 74 ? -4.054 -6.728 -13.693 1.00 96.75 74 TRP A N 1
ATOM 565 C CA . TRP A 1 74 ? -3.309 -7.721 -12.910 1.00 96.75 74 TRP A CA 1
ATOM 566 C C . TRP A 1 74 ? -2.155 -8.365 -13.683 1.00 96.75 74 TRP A C 1
ATOM 568 O O . TRP A 1 74 ? -1.153 -8.731 -13.080 1.00 96.75 74 TRP A O 1
ATOM 578 N N . GLU A 1 75 ? -2.265 -8.468 -15.006 1.00 96.38 75 GLU A N 1
ATOM 579 C CA . GLU A 1 75 ? -1.223 -8.991 -15.892 1.00 96.38 75 GLU A CA 1
ATOM 580 C C . GLU A 1 75 ? 0.058 -8.147 -15.884 1.00 96.38 75 GLU A C 1
ATOM 582 O O . GLU A 1 75 ? 1.126 -8.663 -16.205 1.00 96.38 75 GLU A O 1
ATOM 587 N N . ASN A 1 76 ? -0.052 -6.871 -15.512 1.00 97.12 76 ASN A N 1
ATOM 588 C CA . ASN A 1 76 ? 1.064 -5.932 -15.432 1.00 97.12 76 ASN A CA 1
ATOM 589 C C . ASN A 1 76 ? 1.624 -5.796 -14.007 1.00 97.12 76 ASN A C 1
ATOM 591 O O . ASN A 1 76 ? 2.578 -5.046 -13.805 1.00 97.12 76 ASN A O 1
ATOM 595 N N . VAL A 1 77 ? 1.029 -6.466 -13.013 1.00 98.00 77 VAL A N 1
ATOM 596 C CA . VAL A 1 77 ? 1.481 -6.408 -11.616 1.00 98.00 77 VAL A CA 1
ATOM 597 C C . VAL A 1 77 ? 2.705 -7.297 -11.432 1.00 98.00 77 VAL A C 1
ATOM 599 O O . VAL A 1 77 ? 2.670 -8.492 -11.717 1.00 98.00 77 VAL A O 1
ATOM 602 N N . GLU A 1 78 ? 3.772 -6.709 -10.901 1.00 97.44 78 GLU A N 1
ATOM 603 C CA . GLU A 1 78 ? 5.031 -7.399 -10.615 1.00 97.44 78 GLU A CA 1
ATOM 604 C C . GLU A 1 78 ? 5.150 -7.824 -9.151 1.00 97.44 78 GLU A C 1
ATOM 606 O O . GLU A 1 78 ? 5.806 -8.818 -8.851 1.00 97.44 78 GLU A O 1
ATOM 611 N N . ALA A 1 79 ? 4.535 -7.077 -8.230 1.00 97.88 79 ALA A N 1
ATOM 612 C CA . ALA A 1 79 ? 4.554 -7.393 -6.806 1.00 97.88 79 ALA A CA 1
ATOM 613 C C . ALA A 1 79 ? 3.355 -6.789 -6.072 1.00 97.88 79 ALA A C 1
ATOM 615 O O . ALA A 1 79 ? 2.827 -5.740 -6.455 1.00 97.88 79 ALA A O 1
ATOM 616 N N . ILE A 1 80 ? 2.975 -7.432 -4.972 1.00 98.56 80 ILE A N 1
ATOM 617 C CA . ILE A 1 80 ? 2.003 -6.927 -4.005 1.00 98.56 80 ILE A CA 1
ATOM 618 C C . ILE A 1 80 ? 2.762 -6.666 -2.703 1.00 98.56 80 ILE A C 1
ATOM 620 O O . ILE A 1 80 ? 3.413 -7.563 -2.175 1.00 98.56 80 ILE 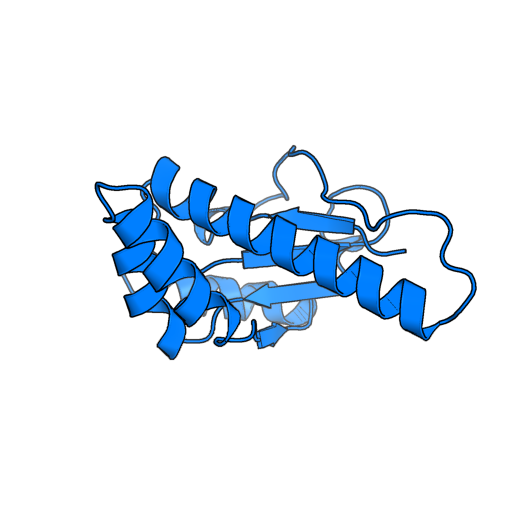A O 1
ATOM 624 N N . LEU A 1 81 ? 2.695 -5.439 -2.202 1.00 98.38 81 LEU A N 1
ATOM 625 C CA . LEU A 1 81 ? 3.311 -5.016 -0.951 1.00 98.38 81 LEU A CA 1
ATOM 626 C C . LEU A 1 81 ? 2.224 -4.856 0.108 1.00 98.38 81 LEU A C 1
ATOM 628 O O . LEU A 1 81 ? 1.274 -4.100 -0.109 1.00 98.38 81 LEU A O 1
ATOM 632 N N . VAL A 1 82 ? 2.343 -5.555 1.234 1.00 98.00 82 VAL A N 1
ATOM 633 C CA . VAL A 1 82 ? 1.322 -5.553 2.294 1.00 98.00 82 VAL A CA 1
ATOM 634 C C . VAL A 1 82 ? 1.968 -5.406 3.659 1.00 98.00 82 VAL A C 1
ATOM 636 O O . VAL A 1 82 ? 3.019 -5.982 3.912 1.00 98.00 82 VAL A O 1
ATOM 639 N N . ASP A 1 83 ? 1.333 -4.654 4.550 1.00 97.69 83 ASP A N 1
ATOM 640 C CA . ASP A 1 83 ? 1.734 -4.616 5.957 1.00 97.69 83 ASP A CA 1
ATOM 641 C C . ASP A 1 83 ? 1.776 -6.026 6.579 1.00 97.69 83 ASP A C 1
ATOM 643 O O . ASP A 1 83 ? 0.856 -6.832 6.400 1.00 97.69 83 ASP A O 1
ATOM 647 N N . GLY A 1 84 ? 2.813 -6.295 7.375 1.00 93.88 84 GLY A N 1
ATOM 648 C CA . GLY A 1 84 ? 2.866 -7.478 8.234 1.00 93.88 84 GLY A CA 1
ATOM 649 C C . GLY A 1 84 ? 1.761 -7.476 9.299 1.00 93.88 84 GLY A C 1
ATOM 650 O O . GLY A 1 84 ? 1.086 -6.468 9.548 1.00 93.88 84 GLY A O 1
ATOM 651 N N . LEU A 1 85 ? 1.557 -8.614 9.969 1.00 89.12 85 LEU A N 1
ATOM 652 C CA . LEU A 1 85 ? 0.522 -8.745 11.012 1.00 89.12 85 LEU A CA 1
ATOM 653 C C . LEU A 1 85 ? 0.731 -7.747 12.166 1.00 89.12 85 LEU A C 1
ATOM 655 O O . LEU A 1 85 ? -0.229 -7.270 12.772 1.00 89.12 85 LEU A O 1
ATOM 659 N N . GLU A 1 86 ? 1.985 -7.435 12.473 1.00 90.38 86 GLU A N 1
ATOM 660 C CA . GLU A 1 86 ? 2.419 -6.524 13.528 1.00 90.38 86 GLU A CA 1
ATOM 661 C C . GLU A 1 86 ? 2.083 -5.053 13.262 1.00 90.38 86 GLU A C 1
ATOM 663 O O . GLU A 1 86 ? 1.997 -4.281 14.216 1.00 90.38 86 GLU A O 1
ATOM 668 N N . ALA A 1 87 ? 1.863 -4.666 12.002 1.00 95.00 87 ALA A N 1
ATOM 669 C CA . ALA A 1 87 ? 1.543 -3.291 11.624 1.00 95.00 87 ALA A CA 1
ATOM 670 C C . ALA A 1 87 ? 0.050 -2.963 11.801 1.00 95.00 87 ALA A C 1
ATOM 672 O O . ALA A 1 87 ? -0.321 -1.796 11.921 1.00 95.00 87 ALA A O 1
ATOM 673 N N . GLU A 1 88 ? -0.822 -3.970 11.914 1.00 95.00 88 GLU A N 1
ATOM 674 C CA . GLU A 1 88 ? -2.273 -3.769 12.020 1.00 95.00 88 GLU A CA 1
ATOM 675 C C . GLU A 1 88 ? -2.708 -2.875 13.209 1.00 95.00 88 GLU A C 1
ATOM 677 O O . GLU A 1 88 ? -3.556 -1.992 13.031 1.00 95.00 88 GLU A O 1
ATOM 682 N N . PRO A 1 89 ? -2.140 -3.013 14.427 1.00 95.75 89 PRO A N 1
ATOM 683 C CA . PRO A 1 89 ? -2.427 -2.094 15.527 1.00 95.75 89 PRO A CA 1
ATOM 684 C C . PRO A 1 89 ? -1.974 -0.653 15.255 1.00 95.75 89 PRO A C 1
ATOM 686 O O . PRO A 1 89 ? -2.612 0.273 15.757 1.00 95.75 89 PRO A O 1
ATOM 689 N N . LEU A 1 90 ? -0.897 -0.455 14.486 1.00 97.19 90 LEU A N 1
ATOM 690 C CA . LEU A 1 90 ? -0.384 0.869 14.121 1.00 97.19 90 LEU A CA 1
ATOM 691 C C . LEU A 1 90 ? -1.290 1.533 13.086 1.00 97.19 90 LEU A C 1
ATOM 693 O O . LEU A 1 90 ? -1.719 2.662 13.302 1.00 97.19 90 LEU A O 1
ATOM 697 N N .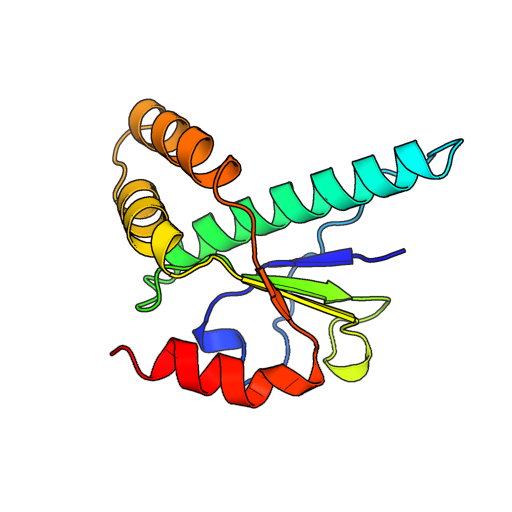 VAL A 1 91 ? -1.685 0.808 12.037 1.00 97.44 91 VAL A N 1
ATOM 698 C CA . VAL A 1 91 ? -2.663 1.289 11.047 1.00 97.44 91 VAL A CA 1
ATOM 699 C C . VAL A 1 91 ? -3.965 1.694 11.738 1.00 97.44 91 VAL A C 1
ATOM 701 O O . VAL A 1 91 ? -4.432 2.816 11.564 1.00 97.44 91 VAL A O 1
ATOM 704 N N . ARG A 1 92 ? -4.489 0.847 12.634 1.00 97.25 92 ARG A N 1
ATOM 705 C CA . ARG A 1 92 ? -5.697 1.160 13.413 1.00 97.25 92 ARG A CA 1
ATOM 706 C C . ARG A 1 92 ? -5.546 2.420 14.268 1.00 97.25 92 ARG A C 1
ATOM 708 O O . ARG A 1 92 ? -6.485 3.210 14.358 1.00 97.25 92 ARG A O 1
ATOM 715 N N . ARG A 1 93 ? -4.388 2.611 14.910 1.00 97.69 93 ARG A N 1
ATOM 716 C CA . ARG A 1 93 ? -4.081 3.828 15.684 1.00 97.69 93 ARG A CA 1
ATOM 717 C C . ARG A 1 93 ? -4.034 5.059 14.781 1.00 97.69 93 ARG A C 1
ATOM 719 O O . ARG A 1 93 ? -4.653 6.057 15.130 1.00 97.69 93 ARG A O 1
ATOM 726 N N . ALA A 1 94 ? -3.368 4.974 13.631 1.00 97.19 94 ALA A N 1
ATOM 727 C CA . ALA A 1 94 ? -3.262 6.076 12.679 1.00 97.19 94 ALA A CA 1
ATOM 728 C C . ALA A 1 94 ? -4.635 6.467 12.108 1.00 97.19 94 ALA A C 1
ATOM 730 O O . ALA A 1 94 ? -4.975 7.648 12.080 1.00 97.19 94 ALA A O 1
ATOM 731 N N . CYS A 1 95 ? -5.476 5.495 11.739 1.00 97.00 95 CYS A N 1
ATOM 732 C CA . CYS A 1 95 ? -6.842 5.756 11.273 1.00 97.00 95 CYS A CA 1
ATOM 733 C C . CYS A 1 95 ? -7.729 6.393 12.358 1.00 97.00 95 CYS A C 1
ATOM 735 O O . CYS A 1 95 ? -8.632 7.163 12.037 1.00 97.00 95 CYS A O 1
ATOM 737 N N . ALA A 1 96 ? -7.481 6.083 13.635 1.00 96.81 96 ALA A N 1
ATOM 738 C CA . ALA A 1 96 ? -8.224 6.624 14.775 1.00 96.81 96 ALA A CA 1
ATOM 739 C C . ALA A 1 96 ? -7.664 7.952 15.323 1.00 96.81 96 ALA A C 1
ATOM 741 O O . ALA A 1 96 ? -8.282 8.533 16.224 1.00 96.81 96 ALA A O 1
ATOM 742 N N . ALA A 1 97 ? -6.516 8.419 14.822 1.00 97.25 97 ALA A N 1
ATOM 743 C CA . ALA A 1 97 ? -5.890 9.663 15.252 1.00 97.25 97 ALA A CA 1
ATOM 744 C C . ALA A 1 97 ? -6.834 10.851 15.021 1.00 97.25 97 ALA A C 1
ATOM 746 O O . ALA A 1 97 ? -7.484 10.974 13.980 1.00 97.25 97 ALA A O 1
ATOM 747 N N . ARG A 1 98 ? -6.935 11.735 16.015 1.00 95.62 98 ARG A N 1
ATOM 748 C CA . ARG A 1 98 ? -7.843 12.897 15.985 1.00 95.62 98 ARG A CA 1
ATOM 749 C C . ARG A 1 98 ? -7.107 14.213 15.804 1.00 95.62 98 ARG A C 1
ATOM 751 O O . ARG A 1 98 ? -7.749 15.242 15.584 1.00 95.62 98 ARG A O 1
ATOM 758 N N . THR A 1 99 ? -5.786 14.192 15.918 1.00 96.62 99 THR A N 1
ATOM 759 C CA . THR A 1 99 ? -4.913 15.333 15.662 1.00 96.62 99 THR A CA 1
ATOM 760 C C . THR A 1 99 ? -3.837 14.944 14.657 1.00 96.62 99 THR A C 1
ATOM 762 O O . THR A 1 99 ? -3.549 13.768 14.453 1.00 96.62 99 THR A O 1
ATOM 765 N N . GLN A 1 100 ? -3.244 15.954 14.024 1.00 93.75 100 GLN A N 1
ATOM 766 C CA . GLN A 1 100 ? -2.119 15.738 13.122 1.00 93.75 100 GLN A CA 1
ATOM 767 C C . GLN A 1 100 ? -0.887 15.211 13.870 1.00 93.75 100 GLN A C 1
ATOM 769 O O . GLN A 1 100 ? -0.240 14.303 13.384 1.00 93.75 100 GLN A O 1
ATOM 774 N N . GLU A 1 101 ? -0.627 15.708 15.082 1.00 96.94 101 GLU A N 1
ATOM 775 C CA . GLU A 1 101 ? 0.469 15.234 15.939 1.00 96.94 101 GLU A CA 1
ATOM 776 C C . GLU A 1 101 ? 0.332 13.738 16.274 1.00 96.94 101 GLU A C 1
ATOM 778 O O . GLU A 1 101 ? 1.284 12.986 16.106 1.00 96.94 101 GLU A O 1
ATOM 783 N N . GLU A 1 102 ? -0.873 13.281 16.645 1.00 96.50 102 GLU A N 1
ATOM 784 C CA . GLU A 1 102 ? -1.147 11.855 16.881 1.00 96.50 102 GLU A CA 1
ATOM 785 C C . GLU A 1 102 ? -0.939 11.012 15.612 1.00 96.50 102 GLU A C 1
ATOM 787 O O . GLU A 1 102 ? -0.469 9.879 15.692 1.00 96.50 102 GLU A O 1
ATOM 792 N N . ALA A 1 103 ? -1.320 11.540 14.444 1.00 94.81 103 ALA A N 1
ATOM 793 C CA . ALA A 1 103 ? -1.155 10.838 13.177 1.00 94.81 103 ALA A CA 1
ATOM 794 C C . ALA A 1 103 ? 0.326 10.733 12.786 1.00 94.81 103 ALA A C 1
ATOM 796 O O . ALA A 1 103 ? 0.777 9.646 12.433 1.00 94.81 103 ALA A O 1
ATOM 797 N N . ASP A 1 104 ? 1.075 11.830 12.893 1.00 96.00 104 ASP A N 1
ATOM 798 C CA . ASP A 1 104 ? 2.485 11.903 12.508 1.00 96.00 104 ASP A CA 1
ATOM 799 C C . ASP A 1 104 ? 3.349 10.958 13.362 1.00 96.00 104 ASP A C 1
ATOM 801 O O . ASP A 1 104 ? 4.157 10.214 12.806 1.00 96.00 104 ASP A O 1
ATOM 805 N N . GLU A 1 105 ? 3.128 10.902 14.684 1.00 96.62 105 GLU A N 1
ATOM 806 C CA . GLU A 1 105 ? 3.838 9.972 15.583 1.00 96.62 105 GLU A CA 1
ATOM 807 C C . GLU A 1 105 ? 3.629 8.503 15.179 1.00 96.62 105 GLU A C 1
ATOM 809 O O . GLU A 1 105 ? 4.575 7.718 15.111 1.00 96.62 105 GLU A O 1
ATOM 814 N N . VAL A 1 106 ? 2.385 8.114 14.884 1.00 96.62 106 VAL A N 1
ATOM 815 C CA . VAL A 1 106 ? 2.075 6.725 14.512 1.00 96.62 106 VAL A CA 1
ATOM 816 C C . VAL A 1 106 ? 2.570 6.405 13.105 1.00 96.62 106 VAL A C 1
ATOM 818 O O . VAL A 1 106 ? 2.994 5.279 12.853 1.00 96.62 106 VAL A O 1
ATOM 821 N N . VAL A 1 107 ? 2.520 7.367 12.182 1.00 95.75 107 VAL A N 1
ATOM 822 C CA . VAL A 1 107 ? 3.050 7.193 10.826 1.00 95.75 107 VAL A CA 1
ATOM 823 C C . VAL A 1 107 ? 4.563 6.989 10.862 1.00 95.75 107 VAL A C 1
ATOM 825 O O . VAL A 1 107 ? 5.050 6.127 10.137 1.00 95.75 107 VAL A O 1
ATOM 828 N N . GLU A 1 108 ? 5.297 7.699 11.722 1.00 95.88 108 GLU A N 1
ATOM 829 C CA . GLU A 1 108 ? 6.731 7.458 11.927 1.00 95.88 108 GLU A CA 1
ATOM 830 C C . GLU A 1 108 ? 6.991 6.011 12.382 1.00 95.88 108 GLU A C 1
ATOM 832 O O . GLU A 1 108 ? 7.752 5.300 11.727 1.00 95.88 108 GLU A O 1
ATOM 837 N N . GLU A 1 109 ? 6.275 5.529 13.409 1.00 95.56 109 GLU A N 1
ATOM 838 C CA . GLU A 1 109 ? 6.350 4.122 13.851 1.00 95.56 109 GLU A CA 1
ATOM 839 C C . GLU A 1 109 ? 6.000 3.135 12.713 1.00 95.56 109 GLU A C 1
ATOM 841 O O . GLU A 1 109 ? 6.598 2.066 12.586 1.00 95.56 109 GLU A O 1
ATOM 846 N N . LEU A 1 110 ? 5.014 3.472 11.879 1.00 94.69 110 LEU A N 1
ATOM 847 C CA . LEU A 1 110 ? 4.528 2.624 10.790 1.00 94.69 110 LEU A CA 1
ATOM 848 C C . LEU A 1 110 ? 5.498 2.568 9.597 1.00 94.69 110 LEU A C 1
ATOM 850 O O . LEU A 1 110 ? 5.511 1.577 8.865 1.00 94.69 110 LEU A O 1
ATOM 854 N N . LEU A 1 111 ? 6.305 3.606 9.373 1.00 93.12 111 LEU A N 1
ATOM 855 C CA . LEU A 1 111 ? 7.329 3.613 8.324 1.00 93.12 111 LEU A CA 1
ATOM 856 C C . LEU A 1 111 ? 8.528 2.718 8.671 1.00 93.12 111 LEU A C 1
ATOM 858 O O . LEU A 1 111 ? 9.169 2.201 7.756 1.00 93.12 111 LEU A O 1
ATOM 862 N N . ASP A 1 112 ? 8.772 2.462 9.957 1.00 93.19 112 ASP A N 1
ATOM 863 C CA . ASP A 1 112 ? 9.744 1.456 10.406 1.00 93.19 112 ASP A CA 1
ATOM 864 C C . ASP A 1 112 ? 9.230 0.015 10.208 1.00 93.19 112 ASP A C 1
ATOM 866 O O . ASP A 1 112 ? 10.021 -0.926 10.075 1.00 93.19 112 ASP A O 1
ATOM 870 N N . ALA A 1 113 ? 7.906 -0.172 10.151 1.00 91.50 113 ALA A N 1
ATOM 871 C CA . ALA A 1 113 ? 7.269 -1.444 9.820 1.00 91.50 113 ALA A CA 1
ATOM 872 C C . ALA A 1 113 ? 7.210 -1.631 8.294 1.00 91.50 113 ALA A C 1
ATOM 874 O O . ALA A 1 113 ? 6.275 -1.197 7.615 1.00 91.50 113 ALA A O 1
ATOM 875 N N . LEU A 1 114 ? 8.248 -2.270 7.750 1.00 90.69 114 LEU A N 1
ATOM 876 C CA . LEU A 1 114 ? 8.377 -2.516 6.314 1.00 90.69 114 LEU A CA 1
ATOM 877 C C . LEU A 1 114 ? 7.225 -3.373 5.772 1.00 90.69 114 LEU A C 1
ATOM 879 O O . LEU A 1 114 ? 6.807 -4.347 6.394 1.00 90.69 114 LEU A O 1
ATOM 883 N N . LEU A 1 115 ? 6.772 -3.043 4.560 1.00 96.44 115 LEU A N 1
ATOM 884 C CA . LEU A 1 115 ? 5.823 -3.873 3.822 1.00 96.44 115 LEU A CA 1
ATOM 885 C C . LEU A 1 115 ? 6.480 -5.203 3.427 1.00 96.44 115 LEU A C 1
ATOM 887 O O . LEU A 1 115 ? 7.607 -5.225 2.924 1.00 96.44 115 LEU A O 1
ATOM 891 N N . GLU A 1 116 ? 5.750 -6.298 3.601 1.00 96.81 116 GLU A N 1
ATOM 892 C CA . GLU A 1 116 ? 6.087 -7.621 3.087 1.00 96.81 116 GLU A CA 1
ATOM 893 C C . GLU A 1 116 ? 5.812 -7.702 1.582 1.00 96.81 116 GLU A C 1
ATOM 895 O O . GLU A 1 116 ? 4.875 -7.088 1.069 1.00 96.81 116 GLU A O 1
ATOM 900 N N . TRP A 1 117 ? 6.645 -8.460 0.867 1.00 96.94 117 TRP A N 1
ATOM 901 C CA . TRP A 1 117 ? 6.611 -8.566 -0.591 1.00 96.94 117 TRP A CA 1
ATOM 902 C C . TRP A 1 117 ? 6.042 -9.922 -0.995 1.00 96.94 117 TRP A C 1
ATOM 904 O O . TRP A 1 117 ? 6.596 -10.957 -0.626 1.00 96.94 117 TRP A O 1
ATOM 914 N N . PHE A 1 118 ? 4.985 -9.901 -1.801 1.00 98.12 118 PHE A N 1
ATOM 915 C CA . PHE A 1 118 ? 4.324 -11.086 -2.338 1.00 98.12 118 PHE A CA 1
ATOM 916 C C . PHE A 1 118 ? 4.368 -11.084 -3.863 1.00 98.12 118 PHE A C 1
ATOM 918 O O . PHE A 1 118 ? 4.229 -10.035 -4.507 1.00 98.12 118 PHE A O 1
ATOM 925 N N . ASP A 1 119 ? 4.516 -12.270 -4.443 1.00 97.94 119 ASP A N 1
ATOM 926 C CA . ASP A 1 119 ? 4.374 -12.459 -5.883 1.00 97.94 119 ASP A CA 1
ATOM 927 C C . ASP A 1 119 ? 2.894 -12.357 -6.294 1.00 97.94 119 ASP A C 1
ATOM 929 O O . ASP A 1 119 ? 1.985 -12.729 -5.547 1.00 97.94 119 ASP A O 1
ATOM 933 N N . VAL A 1 120 ? 2.621 -11.883 -7.513 1.00 96.56 120 VAL A N 1
ATOM 934 C CA . VAL A 1 120 ? 1.242 -11.750 -8.018 1.00 96.56 120 VAL A CA 1
ATOM 935 C C . VAL A 1 120 ? 0.492 -13.092 -8.055 1.00 96.56 120 VAL A C 1
ATOM 937 O O . VAL A 1 120 ? -0.733 -13.125 -7.901 1.00 96.56 120 VAL A O 1
ATOM 940 N N . SER A 1 121 ? 1.199 -14.217 -8.198 1.00 96.69 121 SER A N 1
ATOM 941 C CA . SER A 1 121 ? 0.604 -15.557 -8.135 1.00 96.69 121 SER A CA 1
ATOM 942 C C . SER A 1 121 ? 0.031 -15.906 -6.756 1.00 96.69 121 SER A C 1
ATOM 944 O O . SER A 1 121 ? -0.858 -16.756 -6.672 1.00 96.69 121 SER A O 1
ATOM 946 N N . GLU A 1 122 ? 0.465 -15.218 -5.697 1.00 97.44 122 GLU A N 1
ATOM 947 C CA . GLU A 1 122 ? -0.011 -15.399 -4.320 1.00 97.44 122 GLU A CA 1
ATOM 948 C C . GLU A 1 122 ? -1.274 -14.580 -4.012 1.00 97.44 122 GLU A C 1
ATOM 950 O O . GLU A 1 122 ? -1.873 -14.728 -2.943 1.00 97.44 122 GLU A O 1
ATOM 955 N N . ARG A 1 123 ? -1.733 -13.738 -4.950 1.00 96.81 123 ARG A N 1
ATOM 956 C CA . ARG A 1 123 ? -2.872 -12.822 -4.764 1.00 96.81 123 ARG A CA 1
ATOM 957 C C . ARG A 1 123 ? -4.118 -13.507 -4.214 1.00 96.81 123 ARG A C 1
ATOM 959 O O . ARG A 1 123 ? -4.800 -12.952 -3.356 1.00 96.81 123 ARG A O 1
ATOM 966 N N . VAL A 1 124 ? -4.446 -14.697 -4.719 1.00 95.12 124 VAL A N 1
ATOM 967 C CA . VAL A 1 124 ? -5.664 -15.412 -4.308 1.00 95.12 124 VAL A CA 1
ATOM 968 C C . VAL A 1 124 ? -5.554 -15.873 -2.855 1.00 95.12 124 VAL A C 1
ATOM 970 O O . VAL A 1 124 ? -6.500 -15.675 -2.091 1.00 95.12 124 VAL A O 1
ATOM 973 N N . GLN A 1 125 ? -4.414 -16.444 -2.450 1.00 95.06 125 GLN A N 1
ATOM 974 C CA . GLN A 1 125 ? -4.181 -16.836 -1.057 1.00 95.06 125 GLN A CA 1
ATOM 975 C C . GLN A 1 125 ? -4.134 -15.612 -0.141 1.00 95.06 125 GLN A C 1
ATOM 977 O O . GLN A 1 125 ? -4.733 -15.632 0.933 1.00 95.06 125 GLN A O 1
ATOM 982 N N . LEU A 1 126 ? -3.479 -14.538 -0.580 1.00 94.94 126 LEU A N 1
ATOM 983 C CA . LEU A 1 126 ? -3.374 -13.289 0.165 1.00 94.94 126 LEU A CA 1
ATOM 984 C C . LEU A 1 126 ? -4.752 -12.654 0.385 1.00 94.94 126 LEU A C 1
ATOM 986 O O . LEU A 1 126 ? -5.091 -12.302 1.512 1.00 94.94 126 LEU A O 1
ATOM 990 N N . CYS A 1 127 ? -5.599 -12.604 -0.648 1.00 94.00 127 CYS A N 1
ATOM 991 C CA . CYS A 1 127 ? -6.965 -12.101 -0.513 1.00 94.00 127 CYS A CA 1
ATOM 992 C C . CYS A 1 127 ? -7.788 -12.943 0.471 1.00 94.00 127 CYS A C 1
ATOM 994 O O . CYS A 1 127 ? -8.544 -12.399 1.275 1.00 94.00 127 CYS A O 1
ATOM 996 N N . GLN A 1 128 ? -7.630 -14.268 0.454 1.00 92.25 128 GLN A N 1
ATOM 997 C CA . GLN A 1 128 ? -8.290 -15.136 1.429 1.00 92.25 128 GLN A CA 1
ATOM 998 C C . GLN A 1 128 ? -7.780 -14.867 2.844 1.00 92.25 128 GLN A C 1
ATOM 1000 O O . GLN A 1 128 ? -8.593 -14.696 3.749 1.00 92.25 128 GLN A O 1
ATOM 1005 N N . ALA A 1 129 ? -6.465 -14.783 3.043 1.00 91.88 129 ALA A N 1
ATOM 1006 C CA . ALA A 1 129 ? -5.866 -14.541 4.351 1.00 91.88 129 ALA A CA 1
ATOM 1007 C C . ALA A 1 129 ? -6.321 -13.200 4.947 1.00 91.88 129 ALA A C 1
ATOM 1009 O O . ALA A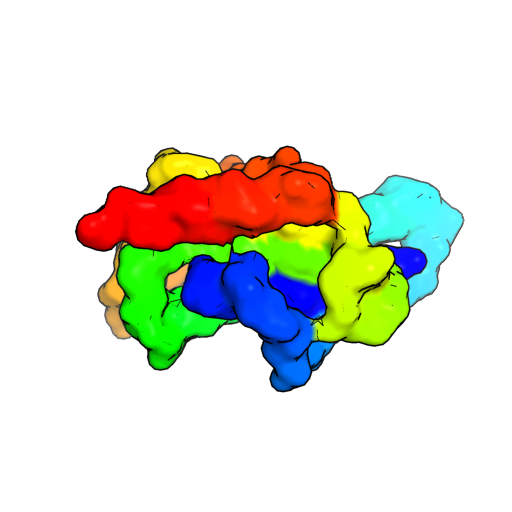 1 129 ? -6.761 -13.155 6.092 1.00 91.88 129 ALA A O 1
ATOM 1010 N N . LEU A 1 130 ? -6.302 -12.129 4.151 1.00 89.81 130 LEU A N 1
ATOM 1011 C CA . LEU A 1 130 ? -6.677 -10.782 4.589 1.00 89.81 130 LEU A CA 1
ATOM 1012 C C . LEU A 1 130 ? -8.165 -10.643 4.928 1.00 89.81 130 LEU A C 1
ATOM 1014 O O . LEU A 1 130 ? -8.510 -9.846 5.797 1.00 89.81 130 LEU A O 1
ATOM 1018 N N . ASN A 1 131 ? -9.030 -11.432 4.285 1.00 81.19 131 ASN A N 1
ATOM 1019 C CA . ASN A 1 131 ? -10.478 -11.394 4.502 1.00 81.19 131 ASN A CA 1
ATOM 1020 C C . ASN A 1 131 ? -10.994 -12.463 5.483 1.00 81.19 131 ASN A C 1
ATOM 1022 O O . ASN A 1 131 ? -12.148 -12.397 5.900 1.00 81.19 131 ASN A O 1
ATOM 1026 N N . SER A 1 132 ? -10.167 -13.441 5.871 1.00 74.25 132 SER A N 1
ATOM 1027 C CA . SER A 1 132 ? -10.541 -14.504 6.826 1.00 74.25 132 SER A CA 1
ATOM 1028 C C . SER A 1 132 ? -10.488 -14.061 8.293 1.00 74.25 132 SER A C 1
ATOM 1030 O O . SER A 1 132 ? -10.872 -14.828 9.172 1.00 74.25 132 SER A O 1
ATOM 1032 N N . HIS A 1 133 ? -9.994 -12.851 8.565 1.00 56.88 133 HIS A N 1
ATOM 1033 C CA . HIS A 1 133 ? -9.849 -12.294 9.913 1.00 56.88 133 HIS A CA 1
ATOM 1034 C C . HIS A 1 133 ? -11.040 -11.432 10.378 1.00 56.88 133 HIS A C 1
ATOM 1036 O O . HIS A 1 133 ? -10.914 -10.735 11.382 1.00 56.88 133 HIS A O 1
ATOM 1042 N N . ASN A 1 134 ? -12.185 -11.509 9.686 1.00 44.00 134 ASN A N 1
ATOM 1043 C CA . ASN A 1 134 ? -13.462 -10.931 10.132 1.00 44.00 134 ASN A CA 1
ATOM 1044 C C . ASN A 1 134 ? -14.257 -11.887 11.029 1.00 44.00 134 ASN A C 1
ATOM 1046 O O . ASN A 1 134 ? -14.477 -13.046 10.607 1.00 44.00 134 ASN A O 1
#

Foldseek 3Di:
DKWKAKDDLVQLPDWHDPDDTQDFDDDDPDPVNVVVSVVVSNLVSQVVNLVVCLVVVPPQLKIKMFIFDDDRGLVGTAKIWMFDPVCSVLSVQLSVDPDPVSNVVSSVVNVVRGTDIDGSVCSVVSSCVSPVPD

Organism: NCBI:txid883069

Sequence (134 aa):
MRCFLPLVASELCGDLPVRELVTPSTGATSAEEREWFEYEAAVAASLISLELVRDLEEPTQRRIVVALEGDPVWENVEAILVDGLEAEPLVRRACAARTQEEADEVVEELLDALLEWFDVSERVQLCQALNSHN

Secondary structure (DSSP, 8-state):
--EEEEE-GGGTTSSPP--PPBPPPS---SHHHHHHHHHHHHHHHHHHHHHHHHHTT-SS---EEEEESSSSSGGGEEEEEEE-GGGHHHHHHHHH--SHHHHHHHHHHHHHSPEEEE-GGGHHHHHHHHHTT-